Protein AF-A0A1Q9NVV7-F1 (afdb_monomer_lite)

Sequence (115 aa):
MTGDQPNPSATNSPLDIAKTVEAMGAKTITINPMDFNKYRKSLQAFIKDDGVKVIVSKYPCALNIAREIKKEGKTLPLAKINEENCNGCNMCIEPLGCPALTLNKKRLAQIDPTL

pLDDT: mean 89.38, std 7.52, range [54.66, 97.19]

Secondary structure (DSSP, 8-state):
--SS---TTSSSS---HHHHHHHTT-EEEEE-TT-HHHHHHHHHHHHHS-S-EEEEE----HHHHHHHHHHTTPPPPPP---GGG--S--TTTTTT--TTEEE-TTS-EEE-TT-

Foldseek 3Di:
DPPPDDDQCRDPDHDPPQVVVVVVVAAEDEDAVVPVVVVVVVVVVVVPDDDHYYYHHDDDDPVVVQVVCVVVVHHDDDDFDDQVPFPLPCPVCVPVVDPQWDADPVSGIGGNPVD

Structure (mmCIF, N/CA/C/O backbone):
data_AF-A0A1Q9NVV7-F1
#
_entry.id   AF-A0A1Q9NVV7-F1
#
loop_
_atom_site.group_PDB
_atom_site.id
_atom_site.type_symbol
_atom_site.label_atom_id
_atom_site.label_alt_id
_atom_site.label_comp_id
_atom_site.label_asym_id
_atom_site.label_entity_id
_atom_site.label_seq_id
_atom_site.pdbx_PDB_ins_code
_atom_site.Cartn_x
_atom_site.Cartn_y
_atom_site.Cartn_z
_atom_site.occupancy
_atom_site.B_iso_or_equiv
_atom_site.auth_seq_id
_atom_site.auth_comp_id
_atom_site.auth_asym_id
_atom_site.auth_atom_id
_atom_site.pdbx_PDB_model_num
ATOM 1 N N . MET A 1 1 ? -6.017 4.116 -10.559 1.00 54.66 1 MET A N 1
ATOM 2 C CA . MET A 1 1 ? -7.147 3.951 -11.498 1.00 54.66 1 MET A CA 1
ATOM 3 C C . MET A 1 1 ? -7.490 5.213 -12.297 1.00 54.66 1 MET A C 1
ATOM 5 O O . MET A 1 1 ? -8.133 5.066 -13.318 1.00 54.66 1 MET A O 1
ATOM 9 N N . THR A 1 2 ? -7.033 6.420 -11.931 1.00 71.94 2 THR A N 1
ATOM 10 C CA . THR A 1 2 ? -7.312 7.657 -12.705 1.00 71.94 2 THR A CA 1
ATOM 11 C C . THR A 1 2 ? -6.066 8.378 -13.245 1.00 71.94 2 THR A C 1
ATOM 13 O O . THR A 1 2 ? -6.195 9.428 -13.859 1.00 71.94 2 THR A O 1
ATOM 16 N N . GLY A 1 3 ? -4.862 7.828 -13.036 1.00 66.62 3 GLY A N 1
ATOM 17 C CA . GLY A 1 3 ? -3.605 8.416 -13.519 1.00 66.62 3 GLY A CA 1
ATOM 18 C C . GLY A 1 3 ? -3.185 9.664 -12.739 1.00 66.62 3 GLY A C 1
ATOM 19 O O . GLY A 1 3 ? -3.441 10.778 -13.175 1.00 66.62 3 GLY A O 1
ATOM 20 N N . ASP A 1 4 ? -2.525 9.462 -11.592 1.00 75.38 4 ASP A N 1
ATOM 21 C CA . ASP A 1 4 ? -1.879 10.531 -10.806 1.00 75.38 4 ASP A CA 1
ATOM 22 C C . ASP A 1 4 ? -2.787 11.713 -10.410 1.00 75.38 4 ASP A C 1
ATOM 24 O O . ASP A 1 4 ? -2.380 12.870 -10.377 1.00 75.38 4 ASP A O 1
ATOM 28 N N . GLN A 1 5 ? -4.051 11.424 -10.110 1.00 81.81 5 GLN A N 1
ATOM 29 C CA . GLN A 1 5 ? -4.983 12.448 -9.650 1.00 81.81 5 GLN A CA 1
ATOM 30 C C . GLN A 1 5 ? -4.724 12.825 -8.184 1.00 81.81 5 GLN A C 1
ATOM 32 O O . GLN A 1 5 ? -4.335 11.960 -7.384 1.00 81.81 5 GLN A O 1
ATOM 37 N N . PRO A 1 6 ? -4.989 14.087 -7.800 1.00 83.12 6 PRO A N 1
ATOM 38 C CA . PRO A 1 6 ? -4.934 14.498 -6.407 1.00 83.12 6 PRO A CA 1
ATOM 39 C C . PRO A 1 6 ? -5.940 13.698 -5.572 1.00 83.12 6 PRO A C 1
ATOM 41 O O . PRO A 1 6 ? -7.005 13.295 -6.040 1.00 83.12 6 PRO A O 1
ATOM 44 N N . ASN A 1 7 ? -5.589 13.465 -4.312 1.00 87.06 7 ASN A N 1
ATOM 45 C CA . ASN A 1 7 ? -6.418 12.755 -3.341 1.00 87.06 7 ASN A CA 1
ATOM 46 C C . ASN A 1 7 ? -6.521 13.579 -2.044 1.00 87.06 7 ASN A C 1
ATOM 48 O O . ASN A 1 7 ? -5.731 14.507 -1.867 1.00 87.06 7 ASN A O 1
ATOM 52 N N . PRO A 1 8 ? -7.454 13.264 -1.125 1.00 89.81 8 PRO A N 1
ATOM 53 C CA . PRO A 1 8 ? -7.668 14.051 0.095 1.00 89.81 8 PRO A CA 1
ATOM 54 C C . PRO A 1 8 ? -6.428 14.238 0.986 1.00 89.81 8 PRO A C 1
ATOM 56 O O . PRO A 1 8 ? -6.350 15.217 1.724 1.00 89.81 8 PRO A O 1
ATOM 59 N N . SER A 1 9 ? -5.442 13.340 0.905 1.00 86.12 9 SER A N 1
ATOM 60 C CA . SER A 1 9 ? -4.171 13.454 1.636 1.00 86.12 9 SER A CA 1
ATOM 61 C C . SER A 1 9 ? -3.073 14.202 0.868 1.00 86.12 9 SER A C 1
ATOM 63 O O . SER A 1 9 ? -1.985 14.388 1.403 1.00 86.12 9 SER A O 1
ATOM 65 N N . ALA A 1 10 ? -3.339 14.633 -0.365 1.00 84.00 10 ALA A N 1
ATOM 66 C CA . ALA A 1 10 ? -2.407 15.320 -1.257 1.00 84.00 10 ALA A CA 1
ATOM 67 C C . ALA A 1 10 ? -3.006 16.647 -1.774 1.00 84.00 10 ALA A C 1
ATOM 69 O O . ALA A 1 10 ? -3.020 16.910 -2.975 1.00 84.00 10 ALA A O 1
ATOM 70 N N . THR A 1 11 ? -3.531 17.470 -0.859 1.00 84.56 11 THR A N 1
ATOM 71 C CA . THR A 1 11 ? -4.072 18.819 -1.120 1.00 84.56 11 THR A CA 1
ATOM 72 C C . THR A 1 11 ? -3.306 19.882 -0.312 1.00 84.56 11 THR A C 1
ATOM 74 O O . THR A 1 11 ? -2.465 19.541 0.518 1.00 84.56 11 THR A O 1
ATOM 77 N N . ASN A 1 12 ? -3.618 21.174 -0.497 1.00 85.12 12 ASN A N 1
ATOM 78 C CA . ASN A 1 12 ? -3.056 22.276 0.313 1.00 85.12 12 ASN A CA 1
ATOM 79 C C . ASN A 1 12 ? -3.482 22.237 1.795 1.00 85.12 12 ASN A C 1
ATOM 81 O O . ASN A 1 12 ? -2.966 22.987 2.619 1.00 85.12 12 ASN A O 1
ATOM 85 N N . SER A 1 13 ? -4.447 21.389 2.146 1.00 88.19 13 SER A N 1
ATOM 86 C CA . SER A 1 13 ? -4.893 21.150 3.519 1.00 88.19 13 SER A CA 1
ATOM 87 C C . SER A 1 13 ? -5.115 19.645 3.679 1.00 88.19 13 SER A C 1
ATOM 89 O O . SER A 1 13 ? -6.253 19.177 3.594 1.00 88.19 13 SER A O 1
ATOM 91 N N . PRO A 1 14 ? -4.023 18.866 3.801 1.00 90.88 14 PRO A N 1
ATOM 92 C CA . PRO A 1 14 ? -4.079 17.418 3.695 1.00 90.88 14 PRO A CA 1
ATOM 93 C C . PRO A 1 14 ? -4.847 16.810 4.867 1.00 90.88 14 PRO A C 1
ATOM 95 O O . PRO A 1 14 ? -4.598 17.123 6.032 1.00 90.88 14 PRO A O 1
ATOM 98 N N . LEU A 1 15 ? -5.759 15.897 4.543 1.00 93.12 15 LEU A N 1
ATOM 99 C CA . LEU A 1 15 ? -6.507 15.145 5.537 1.00 93.12 15 LEU A CA 1
ATOM 100 C C . LEU A 1 15 ? -5.673 13.969 6.060 1.00 93.12 15 LEU A C 1
ATOM 102 O O . LEU A 1 15 ? -5.166 13.150 5.281 1.00 93.12 15 LEU A O 1
ATOM 106 N N . ASP A 1 16 ? -5.584 13.852 7.384 1.00 94.06 16 ASP A N 1
ATOM 107 C CA . ASP A 1 16 ? -5.074 12.653 8.048 1.00 94.06 16 ASP A CA 1
ATOM 108 C C . ASP A 1 16 ? -6.174 11.590 8.075 1.00 94.06 16 ASP A C 1
ATOM 110 O O . ASP A 1 16 ? -6.992 11.541 8.994 1.00 94.06 16 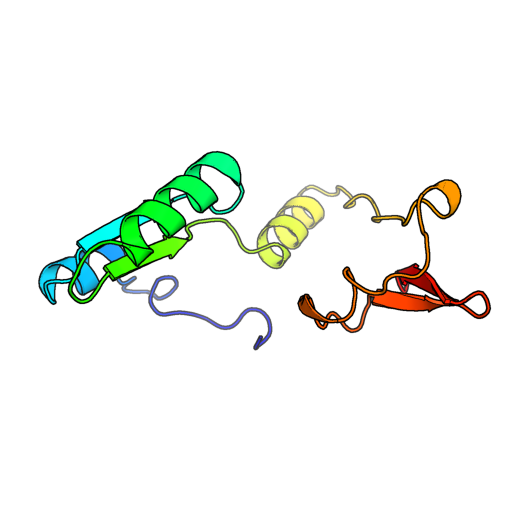ASP A O 1
ATOM 114 N N . ILE A 1 17 ? -6.192 10.747 7.037 1.00 94.94 17 ILE A N 1
ATOM 115 C CA . ILE A 1 17 ? -7.214 9.709 6.855 1.00 94.94 17 ILE A CA 1
ATOM 116 C C . ILE A 1 17 ? -7.343 8.844 8.108 1.00 94.94 17 ILE A C 1
ATOM 118 O O . ILE A 1 17 ? -8.469 8.544 8.491 1.00 94.94 17 ILE A O 1
ATOM 122 N N . ALA A 1 18 ? -6.230 8.474 8.756 1.00 95.56 18 ALA A N 1
ATOM 123 C CA . ALA A 1 18 ? -6.259 7.607 9.930 1.00 95.56 18 ALA A CA 1
ATOM 124 C C . ALA A 1 18 ? -7.018 8.272 11.082 1.00 95.56 18 ALA A C 1
ATOM 126 O O . ALA A 1 18 ? -7.990 7.708 11.576 1.00 95.56 18 ALA A O 1
ATOM 127 N N . LYS A 1 19 ? -6.659 9.513 11.429 1.00 96.38 19 LYS A N 1
ATOM 128 C CA . LYS A 1 19 ? -7.361 10.260 12.484 1.00 96.38 19 LYS A CA 1
ATOM 129 C C . LYS A 1 19 ? -8.823 10.518 12.142 1.00 96.38 19 LYS A C 1
ATOM 131 O O . LYS A 1 19 ? -9.674 10.463 13.025 1.00 96.38 19 LYS A O 1
ATOM 136 N N . THR A 1 20 ? -9.130 10.803 10.876 1.00 95.88 20 THR A N 1
ATOM 137 C CA . THR A 1 20 ? -10.513 11.030 10.442 1.00 95.88 20 THR A CA 1
ATOM 138 C C . THR A 1 20 ? -11.370 9.790 10.661 1.00 95.88 20 THR A C 1
ATOM 140 O O . THR A 1 20 ? -12.441 9.901 11.248 1.00 95.88 20 THR A O 1
ATOM 143 N N . VAL A 1 21 ? -10.912 8.610 10.236 1.00 96.06 21 VAL A N 1
ATOM 144 C CA . VAL A 1 21 ? -11.708 7.385 10.404 1.00 96.06 21 VAL A CA 1
ATOM 145 C C . VAL A 1 21 ? -11.752 6.909 11.859 1.00 96.06 21 VAL A C 1
ATOM 147 O O . VAL A 1 21 ? -12.776 6.383 12.290 1.00 96.06 21 VAL A O 1
ATOM 150 N N . GLU A 1 22 ? -10.697 7.152 12.643 1.00 96.25 22 GLU A N 1
ATOM 151 C CA . GLU A 1 22 ? -10.690 6.901 14.090 1.00 96.25 22 GLU A CA 1
ATOM 152 C C . GLU A 1 22 ? -11.740 7.755 14.804 1.00 96.25 22 GLU A C 1
ATOM 154 O O . GLU A 1 22 ? -12.509 7.235 15.611 1.00 96.25 22 GLU A O 1
ATOM 159 N N . ALA A 1 23 ? -11.846 9.043 14.456 1.00 97.19 23 ALA A N 1
ATOM 160 C CA . ALA A 1 23 ? -12.870 9.938 14.995 1.00 97.19 23 ALA A CA 1
ATOM 161 C C . ALA A 1 23 ? -14.302 9.510 14.618 1.00 97.19 23 ALA A C 1
ATOM 163 O O . ALA A 1 23 ? -15.247 9.827 15.336 1.00 97.19 23 ALA A O 1
ATOM 164 N N . MET A 1 24 ? -14.469 8.760 13.523 1.00 96.88 24 MET A N 1
ATOM 165 C CA . MET A 1 24 ? -15.745 8.152 13.122 1.00 96.88 24 MET A CA 1
ATOM 166 C C . MET A 1 24 ? -16.039 6.824 13.847 1.00 96.88 24 MET A C 1
ATOM 168 O O . MET A 1 24 ? -17.055 6.190 13.569 1.00 96.88 24 MET A O 1
ATOM 172 N N . GLY A 1 25 ? -15.170 6.393 14.767 1.00 95.62 25 GLY A N 1
ATOM 173 C CA . GLY A 1 25 ? -15.338 5.177 15.566 1.00 95.62 25 GLY A CA 1
ATOM 174 C C . GLY A 1 25 ? -14.781 3.909 14.919 1.00 95.62 25 GLY A C 1
ATOM 175 O O . GLY A 1 25 ? -15.036 2.813 15.417 1.00 95.62 25 GLY A O 1
ATOM 176 N N . ALA A 1 26 ? -14.026 4.021 13.822 1.00 96.94 26 ALA A N 1
ATOM 177 C CA . ALA A 1 26 ? -13.439 2.857 13.177 1.00 96.94 26 ALA A CA 1
ATOM 178 C C . ALA A 1 26 ? -12.143 2.418 13.869 1.00 96.94 26 ALA A C 1
ATOM 180 O O . ALA A 1 26 ? -11.230 3.218 14.100 1.00 96.94 26 ALA A O 1
ATOM 181 N N . LYS A 1 27 ? -12.003 1.109 14.103 1.00 96.19 27 LYS A N 1
ATOM 182 C CA . LYS A 1 27 ? -10.719 0.533 14.511 1.00 96.19 27 LYS A CA 1
ATOM 183 C C . LYS A 1 27 ? -9.735 0.655 13.354 1.00 96.19 27 LYS A C 1
ATOM 185 O O . LYS A 1 27 ? -9.949 0.072 12.290 1.00 96.19 27 LYS A O 1
ATOM 190 N N . THR A 1 28 ? -8.653 1.394 13.566 1.00 97.12 28 THR A N 1
ATOM 191 C CA . THR A 1 28 ? -7.773 1.820 12.476 1.00 97.12 28 THR A CA 1
ATOM 192 C C . THR A 1 28 ? -6.330 1.412 12.723 1.00 97.12 28 THR A C 1
ATOM 194 O O . THR A 1 28 ? -5.847 1.393 13.852 1.00 97.12 28 THR A O 1
ATOM 197 N N . ILE A 1 29 ? -5.629 1.049 11.650 1.00 95.94 29 ILE A N 1
ATOM 198 C CA . ILE A 1 29 ? -4.181 0.838 11.664 1.00 95.94 29 ILE A CA 1
ATOM 199 C C . ILE A 1 29 ? -3.563 1.377 10.377 1.00 95.94 29 ILE A C 1
ATOM 201 O O . ILE A 1 29 ? -4.106 1.195 9.288 1.00 95.94 29 ILE A O 1
ATOM 205 N N . THR A 1 30 ? -2.400 2.019 10.491 1.00 96.44 30 THR A N 1
ATOM 206 C CA . THR A 1 30 ? -1.598 2.438 9.334 1.00 96.44 30 THR A CA 1
ATOM 207 C C . THR A 1 30 ? -0.461 1.449 9.108 1.00 96.44 30 THR A C 1
ATOM 209 O O . THR A 1 30 ? 0.312 1.161 10.024 1.00 96.44 30 THR A O 1
ATOM 212 N N . ILE A 1 31 ? -0.348 0.909 7.894 1.00 96.00 31 ILE A N 1
ATOM 213 C CA . ILE A 1 31 ? 0.639 -0.122 7.543 1.00 96.00 31 ILE A CA 1
ATOM 214 C C . ILE A 1 31 ? 1.253 0.197 6.182 1.00 96.00 31 ILE A C 1
ATOM 216 O O . ILE A 1 31 ? 0.563 0.655 5.273 1.00 96.00 31 ILE A O 1
ATOM 220 N N . ASN A 1 32 ? 2.549 -0.083 6.028 1.00 94.81 32 ASN A N 1
ATOM 221 C CA . ASN A 1 32 ? 3.171 -0.144 4.712 1.00 94.81 32 ASN A CA 1
ATOM 222 C C . ASN A 1 32 ? 2.721 -1.439 3.994 1.00 94.81 32 ASN A C 1
ATOM 224 O O . ASN A 1 32 ? 3.100 -2.518 4.453 1.00 94.81 32 ASN A O 1
ATOM 228 N N . PRO A 1 33 ? 1.959 -1.374 2.886 1.00 92.88 33 PRO A N 1
ATOM 229 C CA . PRO A 1 33 ? 1.506 -2.555 2.145 1.00 92.88 33 PRO A CA 1
ATOM 230 C C . PRO A 1 33 ? 2.637 -3.444 1.603 1.00 92.88 33 PRO A C 1
ATOM 232 O O . PRO A 1 33 ? 2.388 -4.611 1.322 1.00 92.88 33 PRO A O 1
ATOM 235 N N . MET A 1 34 ? 3.869 -2.932 1.488 1.00 93.19 34 MET A N 1
ATOM 236 C CA . MET A 1 34 ? 5.029 -3.720 1.048 1.00 93.19 34 MET A CA 1
ATOM 237 C C . MET A 1 34 ? 5.547 -4.687 2.124 1.00 93.19 34 MET A C 1
ATOM 239 O O . MET A 1 34 ? 6.282 -5.620 1.810 1.00 93.19 34 MET A O 1
ATOM 243 N N . ASP A 1 35 ? 5.153 -4.507 3.389 1.00 95.31 35 ASP A N 1
ATOM 244 C CA . ASP A 1 35 ? 5.352 -5.516 4.432 1.00 95.31 35 ASP A CA 1
ATOM 245 C C . ASP A 1 35 ? 4.213 -6.544 4.362 1.00 95.31 35 ASP A C 1
ATOM 247 O O . ASP A 1 35 ? 3.249 -6.510 5.133 1.00 95.31 35 ASP A O 1
ATOM 251 N N . PHE A 1 36 ? 4.311 -7.454 3.388 1.00 94.12 36 PHE A N 1
ATOM 252 C CA . PHE A 1 36 ? 3.263 -8.433 3.085 1.00 94.12 36 PHE A CA 1
ATOM 253 C C . PHE A 1 36 ? 2.878 -9.295 4.292 1.00 94.12 36 PHE A C 1
ATOM 255 O O . PHE A 1 36 ? 1.699 -9.605 4.481 1.00 94.12 36 PHE A O 1
ATOM 262 N N . ASN A 1 37 ? 3.848 -9.657 5.136 1.00 95.00 37 ASN A N 1
ATOM 263 C CA . ASN A 1 37 ? 3.606 -10.478 6.320 1.00 95.00 37 ASN A CA 1
ATOM 264 C C . ASN A 1 37 ? 2.785 -9.714 7.359 1.00 95.00 37 ASN A C 1
ATOM 266 O O . ASN A 1 37 ? 1.759 -10.214 7.834 1.00 95.00 37 ASN A O 1
ATOM 270 N N . LYS A 1 38 ? 3.194 -8.481 7.685 1.00 94.69 38 LYS A N 1
ATOM 271 C CA . LYS A 1 38 ? 2.456 -7.628 8.622 1.00 94.69 38 LYS A CA 1
ATOM 272 C C . LYS A 1 38 ? 1.081 -7.265 8.083 1.00 94.69 38 LYS A C 1
ATOM 274 O O . LYS A 1 38 ? 0.107 -7.301 8.841 1.00 94.69 38 LYS A O 1
ATOM 279 N N . TYR A 1 39 ? 0.985 -6.961 6.791 1.00 95.56 39 TYR A N 1
ATOM 280 C CA . TYR A 1 39 ? -0.275 -6.636 6.137 1.00 95.56 39 TYR A CA 1
ATOM 281 C C . TYR A 1 39 ? -1.251 -7.811 6.212 1.00 95.56 39 TYR A C 1
ATOM 283 O O . TYR A 1 39 ? -2.361 -7.657 6.719 1.00 95.56 39 TYR A O 1
ATOM 291 N N . ARG A 1 40 ? -0.816 -9.015 5.814 1.00 95.19 40 ARG A N 1
ATOM 292 C CA . ARG A 1 40 ? -1.637 -10.233 5.861 1.00 95.19 40 ARG A CA 1
ATOM 293 C C . ARG A 1 40 ? -2.110 -10.545 7.278 1.00 95.19 40 ARG A C 1
ATOM 295 O O . ARG A 1 40 ? -3.289 -10.829 7.475 1.00 95.19 40 ARG A O 1
ATOM 302 N N . LYS A 1 41 ? -1.214 -10.464 8.267 1.00 95.88 41 LYS A N 1
ATOM 303 C CA . LYS A 1 41 ? -1.550 -10.722 9.675 1.00 95.88 41 LYS A CA 1
ATOM 304 C C . LYS A 1 41 ? -2.581 -9.722 10.204 1.00 95.88 41 LYS A C 1
ATOM 306 O O . LYS A 1 41 ? -3.531 -10.116 10.875 1.00 95.88 41 LYS A O 1
ATOM 311 N N . SER A 1 42 ? -2.419 -8.444 9.867 1.00 95.12 42 SER A N 1
ATOM 312 C CA . SER A 1 42 ? -3.336 -7.380 10.293 1.00 95.12 42 SER A CA 1
ATOM 313 C C . SER A 1 42 ? -4.699 -7.512 9.621 1.00 95.12 42 SER A C 1
ATOM 315 O O . SER A 1 42 ? -5.719 -7.430 10.296 1.00 95.12 42 SER A O 1
ATOM 317 N N . LEU A 1 43 ? -4.721 -7.818 8.322 1.00 95.69 43 LEU A N 1
ATOM 318 C CA . LEU A 1 43 ? -5.949 -8.087 7.579 1.00 95.69 43 LEU A CA 1
ATOM 319 C C . LEU A 1 43 ? -6.725 -9.264 8.187 1.00 95.69 43 LEU A C 1
ATOM 321 O O . LEU A 1 43 ? -7.915 -9.141 8.453 1.00 95.69 43 LEU A O 1
ATOM 325 N N . GLN A 1 44 ? -6.052 -10.382 8.477 1.00 95.62 44 GLN A N 1
ATOM 326 C CA . GLN A 1 44 ? -6.681 -11.544 9.115 1.00 95.62 44 GLN A CA 1
ATOM 327 C C . GLN A 1 44 ? -7.237 -11.231 10.508 1.00 95.62 44 GLN A C 1
ATOM 329 O O . GLN A 1 44 ? -8.301 -11.735 10.862 1.00 95.62 44 GLN A O 1
ATOM 334 N N . ALA A 1 45 ? -6.535 -10.414 11.297 1.00 94.44 45 ALA A N 1
ATOM 335 C CA . ALA A 1 45 ? -7.018 -9.983 12.604 1.00 94.44 45 ALA A CA 1
ATOM 336 C C . ALA A 1 45 ? -8.256 -9.080 12.481 1.00 94.44 45 ALA A C 1
ATOM 338 O O . ALA A 1 45 ? -9.227 -9.277 13.202 1.00 94.44 45 ALA A O 1
ATOM 339 N N . PHE A 1 46 ? -8.250 -8.138 11.534 1.00 95.19 46 PHE A N 1
ATOM 340 C CA . PHE A 1 46 ? -9.355 -7.203 11.309 1.00 95.19 46 PHE A CA 1
ATOM 341 C C . PHE A 1 46 ? -10.599 -7.908 10.753 1.00 95.19 46 PHE A C 1
ATOM 343 O O . PHE A 1 46 ? -11.720 -7.563 11.110 1.00 95.19 46 PHE A O 1
ATOM 350 N N . ILE A 1 47 ? -10.446 -8.929 9.911 1.00 95.50 47 ILE A N 1
ATOM 351 C CA . ILE A 1 47 ? -11.600 -9.680 9.390 1.00 95.50 47 ILE A CA 1
ATOM 352 C C . ILE A 1 47 ? -12.380 -10.376 10.516 1.00 95.50 47 ILE A C 1
ATOM 354 O O . ILE A 1 47 ? -13.600 -10.448 10.432 1.00 95.50 47 ILE A O 1
ATOM 358 N N . LYS A 1 48 ? -11.696 -10.855 11.564 1.00 94.94 48 LYS A N 1
ATOM 359 C CA . LYS A 1 48 ? -12.312 -11.586 12.687 1.00 94.94 48 LYS A CA 1
ATOM 360 C C . LYS A 1 48 ? -12.962 -10.698 13.747 1.00 94.94 48 LYS A C 1
ATOM 362 O O . LYS A 1 48 ? -13.667 -11.220 14.598 1.00 94.94 48 LYS A O 1
ATOM 367 N N . ASP A 1 49 ? -12.646 -9.411 13.745 1.00 93.56 49 ASP A N 1
ATOM 368 C CA . ASP A 1 49 ? -13.155 -8.454 14.725 1.00 93.56 49 ASP A CA 1
ATOM 369 C C . ASP A 1 49 ? -14.506 -7.887 14.275 1.00 93.56 49 ASP A C 1
ATOM 371 O O . ASP A 1 49 ? -14.780 -7.842 13.075 1.00 93.56 49 ASP A O 1
ATOM 375 N N . ASP A 1 50 ? -15.332 -7.410 15.194 1.00 94.12 50 ASP A N 1
ATOM 376 C CA . ASP A 1 50 ? -16.630 -6.822 14.855 1.00 94.12 50 ASP A CA 1
ATOM 377 C C . ASP A 1 50 ? -16.517 -5.316 14.550 1.00 94.12 50 ASP A C 1
ATOM 379 O O . ASP A 1 50 ? -15.516 -4.659 14.843 1.00 94.12 50 ASP A O 1
ATOM 383 N N . GLY A 1 51 ? -17.550 -4.753 13.915 1.00 94.62 51 GLY A N 1
ATOM 384 C CA . GLY A 1 51 ? -17.641 -3.318 13.621 1.00 94.62 51 GLY A CA 1
ATOM 385 C C . GLY A 1 51 ? -16.879 -2.847 12.374 1.00 94.62 51 GLY A C 1
ATOM 386 O O . GLY A 1 51 ? -16.409 -3.639 11.553 1.00 94.62 51 GLY A O 1
ATOM 387 N N . VAL A 1 52 ? -16.796 -1.522 12.197 1.00 96.12 52 VAL A N 1
ATOM 388 C CA . VAL A 1 52 ? -16.105 -0.885 11.062 1.00 96.12 52 VAL A CA 1
ATOM 389 C C . VAL A 1 52 ? -14.613 -0.797 11.354 1.00 96.12 52 VAL A C 1
ATOM 391 O O . VAL A 1 52 ? -14.193 -0.289 12.395 1.00 96.12 52 VAL A O 1
ATOM 394 N N . LYS A 1 53 ? -13.796 -1.292 10.424 1.00 96.81 53 LYS A N 1
ATOM 395 C CA . LYS A 1 53 ? -12.345 -1.375 10.594 1.00 96.81 53 LYS A CA 1
ATOM 396 C C . LYS A 1 53 ? -11.646 -0.886 9.336 1.00 96.81 53 LYS A C 1
ATOM 398 O O . LYS A 1 53 ? -12.075 -1.211 8.230 1.00 96.81 53 LYS A O 1
ATOM 403 N N . VAL A 1 54 ? -10.565 -0.132 9.500 1.00 96.62 54 VAL A N 1
ATOM 404 C CA . VAL A 1 54 ? -9.857 0.522 8.394 1.00 96.62 54 VAL A CA 1
ATOM 405 C C . VAL A 1 54 ? -8.364 0.217 8.459 1.00 96.62 54 VAL A C 1
ATOM 407 O O . VAL A 1 54 ? -7.706 0.438 9.472 1.00 96.62 54 VAL A O 1
ATOM 410 N N . ILE A 1 55 ? -7.802 -0.263 7.348 1.00 96.88 55 ILE A N 1
ATOM 411 C CA . ILE A 1 55 ? -6.351 -0.377 7.166 1.00 96.88 55 ILE A CA 1
ATOM 412 C C . ILE A 1 55 ? -5.910 0.726 6.206 1.00 96.88 55 ILE A C 1
ATOM 414 O O . ILE A 1 55 ? -6.181 0.668 5.006 1.00 96.88 55 ILE A O 1
ATOM 418 N N . VAL A 1 56 ? -5.198 1.724 6.723 1.00 95.69 56 VAL A N 1
ATOM 419 C CA . VAL A 1 56 ? -4.609 2.791 5.910 1.00 95.69 56 VAL A CA 1
ATOM 420 C C . VAL A 1 56 ? -3.289 2.286 5.331 1.00 95.69 56 VAL A C 1
ATOM 422 O O . VAL A 1 56 ? -2.279 2.170 6.027 1.00 95.69 56 VAL A O 1
ATOM 425 N N . SER A 1 57 ? -3.305 1.956 4.039 1.00 94.75 57 SER A N 1
ATOM 426 C CA . SER A 1 57 ? -2.134 1.452 3.312 1.00 94.75 57 SER A CA 1
ATOM 427 C C . SER A 1 57 ? -1.261 2.622 2.861 1.00 94.75 57 SER A C 1
ATOM 429 O O . SER A 1 57 ? -1.582 3.298 1.886 1.00 94.75 57 SER A O 1
ATOM 431 N N . LYS A 1 58 ? -0.166 2.888 3.579 1.00 92.25 58 LYS A N 1
ATOM 432 C CA . LYS A 1 58 ? 0.689 4.060 3.345 1.00 92.25 58 LYS A CA 1
ATOM 433 C C . LYS A 1 58 ? 1.995 3.657 2.662 1.00 92.25 58 LYS A C 1
ATOM 435 O O . LYS A 1 58 ? 2.891 3.114 3.302 1.00 92.25 58 LYS A O 1
ATOM 440 N N . TYR A 1 59 ? 2.093 3.939 1.365 1.00 91.94 59 TYR A N 1
ATOM 441 C CA . TYR A 1 59 ? 3.300 3.757 0.553 1.00 91.94 59 TYR A CA 1
ATOM 442 C C . TYR A 1 59 ? 3.287 4.733 -0.636 1.00 91.94 59 TYR A C 1
ATOM 444 O O . TYR A 1 59 ? 2.199 5.056 -1.124 1.00 91.94 59 TYR A O 1
ATOM 452 N N . PRO A 1 60 ? 4.446 5.235 -1.104 1.00 88.25 60 PRO A N 1
ATOM 453 C CA . PRO A 1 60 ? 4.510 6.069 -2.300 1.00 88.25 60 PRO A CA 1
ATOM 454 C C . PRO A 1 60 ? 3.939 5.365 -3.539 1.00 88.25 60 PRO A C 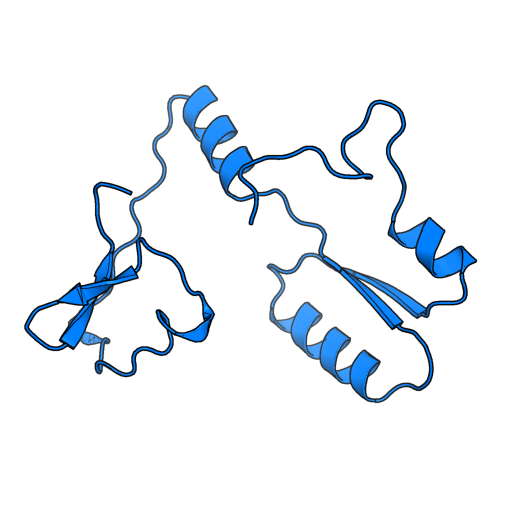1
ATOM 456 O O . PRO A 1 60 ? 4.129 4.171 -3.754 1.00 88.25 60 PRO A O 1
ATOM 459 N N . CYS A 1 61 ? 3.251 6.128 -4.391 1.00 84.56 61 CYS A N 1
ATOM 460 C CA . CYS A 1 61 ? 2.779 5.637 -5.683 1.00 84.56 61 CYS A CA 1
ATOM 461 C C . CYS A 1 61 ? 3.973 5.243 -6.566 1.00 84.56 61 CYS A C 1
ATOM 463 O O . CYS A 1 61 ? 4.925 6.015 -6.683 1.00 84.56 61 CYS A O 1
ATOM 465 N N . ALA A 1 62 ? 3.891 4.101 -7.255 1.00 83.19 62 ALA A N 1
ATOM 466 C CA . ALA A 1 62 ? 4.930 3.652 -8.186 1.00 83.19 62 ALA A CA 1
ATOM 467 C C . ALA A 1 62 ? 5.266 4.707 -9.260 1.00 83.19 62 ALA A C 1
ATOM 469 O O . ALA A 1 62 ? 6.425 4.856 -9.635 1.00 83.19 62 ALA A O 1
ATOM 470 N N . LEU A 1 63 ? 4.277 5.500 -9.694 1.00 82.62 63 LEU A N 1
ATOM 471 C CA . LEU A 1 63 ? 4.485 6.610 -10.633 1.00 82.62 63 LEU A CA 1
ATOM 472 C C . LEU A 1 63 ? 5.354 7.732 -10.046 1.00 82.62 63 LEU A C 1
ATOM 474 O O . LEU A 1 63 ? 6.169 8.310 -10.764 1.00 82.62 63 LEU A O 1
ATOM 478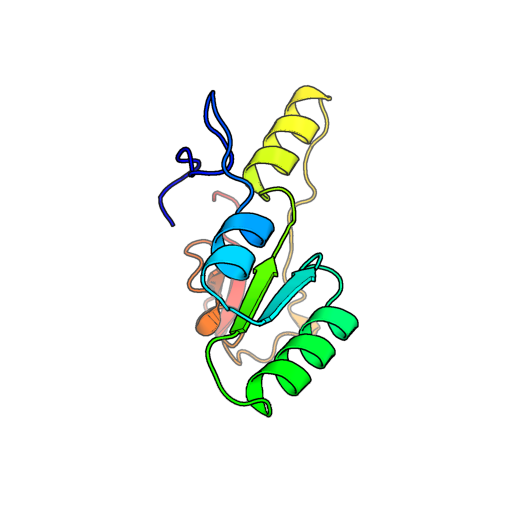 N N . ASN A 1 64 ? 5.214 8.031 -8.752 1.00 85.25 64 ASN A N 1
ATOM 479 C CA . ASN A 1 64 ? 6.036 9.045 -8.088 1.00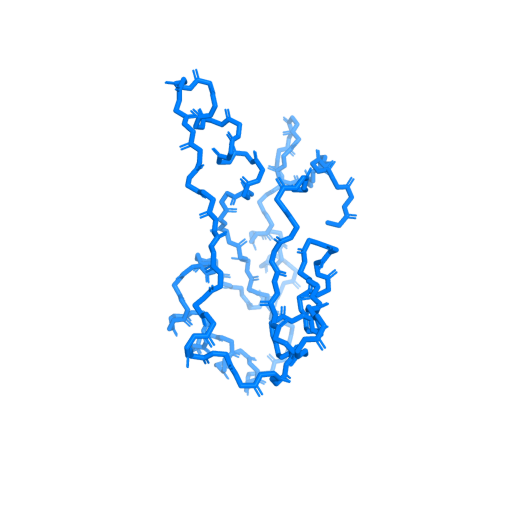 85.25 64 ASN A CA 1
ATOM 480 C C . ASN A 1 64 ? 7.472 8.556 -7.921 1.00 85.25 64 ASN A C 1
ATOM 482 O O . ASN A 1 64 ? 8.391 9.281 -8.287 1.00 85.25 64 ASN A O 1
ATOM 486 N N . ILE A 1 65 ? 7.649 7.300 -7.499 1.00 87.94 65 ILE A N 1
ATOM 487 C CA . ILE A 1 65 ? 8.965 6.647 -7.443 1.00 87.94 65 ILE A CA 1
ATOM 488 C C . ILE A 1 65 ? 9.637 6.709 -8.823 1.00 87.94 65 ILE A C 1
ATOM 490 O O . ILE A 1 65 ? 10.788 7.118 -8.943 1.00 87.94 65 ILE A O 1
ATOM 494 N N . ALA A 1 66 ? 8.907 6.368 -9.890 1.00 85.69 66 ALA A N 1
ATOM 495 C CA . ALA A 1 66 ? 9.434 6.406 -11.250 1.00 85.69 66 ALA A CA 1
ATOM 496 C C . ALA A 1 66 ? 9.872 7.807 -11.691 1.00 85.69 66 ALA A C 1
ATOM 498 O O . ALA A 1 66 ? 10.925 7.966 -12.311 1.00 85.69 66 ALA A O 1
ATOM 499 N N . ARG A 1 67 ? 9.088 8.837 -11.355 1.00 86.12 67 ARG A N 1
ATOM 500 C CA . ARG A 1 67 ? 9.442 10.233 -11.640 1.00 86.12 67 ARG A CA 1
ATOM 501 C C . ARG A 1 67 ? 10.672 10.689 -10.864 1.00 86.12 67 ARG A C 1
ATOM 503 O O . ARG A 1 67 ? 11.500 11.385 -11.442 1.00 86.12 67 ARG A O 1
ATOM 510 N N . GLU A 1 68 ? 10.791 10.324 -9.591 1.00 89.62 68 GLU A N 1
ATOM 511 C CA . GLU A 1 68 ? 11.954 10.658 -8.759 1.00 89.62 68 GLU A CA 1
ATOM 512 C C . GLU A 1 68 ? 13.231 10.018 -9.312 1.00 89.62 68 GLU A C 1
ATOM 514 O O . GLU A 1 68 ? 14.193 10.729 -9.590 1.00 89.62 68 GLU A O 1
ATOM 519 N N . ILE A 1 69 ? 13.199 8.718 -9.619 1.00 89.06 69 ILE A N 1
ATOM 520 C CA . ILE A 1 69 ? 14.324 8.003 -10.244 1.00 89.06 69 ILE A CA 1
ATOM 521 C C . ILE A 1 69 ? 14.733 8.666 -11.568 1.00 89.06 69 ILE A C 1
ATOM 523 O O . ILE A 1 69 ? 15.919 8.884 -11.819 1.00 89.06 69 ILE A O 1
ATOM 527 N N . LYS A 1 70 ? 13.757 9.046 -12.404 1.00 88.06 70 LYS A N 1
ATOM 528 C CA . LYS A 1 70 ? 14.024 9.729 -13.677 1.00 88.06 70 LYS A CA 1
ATOM 529 C C . LYS A 1 70 ? 14.652 11.115 -13.478 1.00 88.06 70 LYS A C 1
ATOM 531 O O . LYS A 1 70 ? 15.531 11.488 -14.250 1.00 88.06 70 LYS A O 1
ATOM 536 N N . LYS A 1 71 ? 14.229 11.876 -12.459 1.00 91.94 71 LYS A N 1
ATOM 537 C CA . LYS A 1 71 ? 14.833 13.177 -12.105 1.00 91.94 71 LYS A CA 1
ATOM 538 C C . LYS A 1 71 ? 16.292 13.036 -11.669 1.00 91.94 71 LYS A C 1
ATOM 540 O O . LYS A 1 71 ? 17.085 13.924 -11.951 1.00 91.94 71 LYS A O 1
ATOM 545 N N . GLU A 1 72 ? 16.650 11.918 -11.042 1.00 93.56 72 GLU A N 1
ATOM 546 C CA . GLU A 1 72 ? 18.036 11.581 -10.692 1.00 93.56 72 GLU A CA 1
ATOM 547 C C . GLU A 1 72 ? 18.879 11.100 -11.891 1.00 93.56 72 GLU A C 1
ATOM 549 O O . GLU A 1 72 ? 20.035 10.719 -11.715 1.00 93.56 72 GLU A O 1
ATOM 554 N N . GLY A 1 73 ? 18.322 11.075 -13.109 1.00 91.62 73 GLY A N 1
ATOM 555 C CA . GLY A 1 73 ? 19.014 10.589 -14.307 1.00 91.62 73 GLY A CA 1
ATOM 556 C C . GLY A 1 73 ? 19.186 9.068 -14.356 1.00 91.62 73 GLY A C 1
ATOM 557 O O . GLY A 1 73 ? 19.945 8.562 -15.181 1.00 91.62 73 GLY A O 1
ATOM 558 N N . LYS A 1 74 ? 18.493 8.325 -13.487 1.00 89.75 74 LYS A N 1
ATOM 559 C CA . LYS A 1 74 ? 18.528 6.861 -13.440 1.00 89.75 74 LYS A CA 1
ATOM 560 C C . LYS A 1 74 ? 17.376 6.270 -14.250 1.00 89.75 74 LYS A C 1
ATOM 562 O O . LYS A 1 74 ? 16.323 6.884 -14.424 1.00 89.75 74 LYS A O 1
ATOM 567 N N . THR A 1 75 ? 17.563 5.042 -14.721 1.00 81.31 75 THR A N 1
ATOM 568 C CA . THR A 1 75 ? 16.514 4.254 -15.371 1.00 81.31 75 THR A CA 1
ATOM 569 C C . THR A 1 75 ? 15.97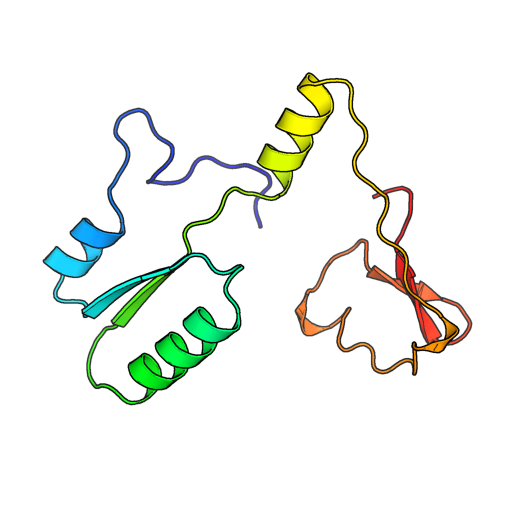9 3.199 -14.411 1.00 81.31 75 THR A C 1
ATOM 571 O O . THR A 1 75 ? 16.724 2.582 -13.649 1.00 81.31 75 THR A O 1
ATOM 574 N N . LEU A 1 76 ? 14.663 2.994 -14.434 1.00 78.06 76 LEU A N 1
ATOM 575 C CA . LEU A 1 76 ? 14.048 1.863 -13.749 1.00 78.06 76 LEU A CA 1
ATOM 576 C C . LEU A 1 76 ? 14.427 0.565 -14.474 1.00 78.06 76 LEU A C 1
ATOM 578 O O . LEU A 1 76 ? 14.382 0.533 -15.708 1.00 78.06 76 LEU A O 1
ATOM 582 N N . PRO A 1 77 ? 14.768 -0.510 -13.746 1.00 75.06 77 PRO A N 1
ATOM 583 C CA . PRO A 1 77 ? 14.939 -1.811 -14.365 1.00 75.06 77 PRO A CA 1
ATOM 584 C C . PRO A 1 77 ? 13.609 -2.261 -14.974 1.00 75.06 77 PRO A C 1
ATOM 586 O O . PRO A 1 77 ? 12.564 -2.215 -14.322 1.00 75.06 77 PRO A O 1
ATOM 589 N N . LEU A 1 78 ? 13.654 -2.718 -16.225 1.00 75.38 78 LEU A N 1
ATOM 590 C CA . LEU A 1 78 ? 12.510 -3.368 -16.850 1.00 75.38 78 LEU A CA 1
ATOM 591 C C . LEU A 1 78 ? 12.259 -4.702 -16.148 1.00 75.38 78 LEU A C 1
ATOM 593 O O . LEU A 1 78 ? 13.156 -5.545 -16.054 1.00 75.38 78 LEU A O 1
ATOM 597 N N . ALA A 1 79 ? 11.033 -4.897 -15.670 1.00 80.81 79 ALA A N 1
ATOM 598 C CA . ALA A 1 79 ? 10.602 -6.199 -15.193 1.00 80.81 79 ALA A CA 1
ATOM 599 C C . ALA A 1 79 ? 10.573 -7.188 -16.369 1.00 80.81 79 ALA A C 1
ATOM 601 O O . ALA A 1 79 ? 10.225 -6.828 -17.494 1.00 80.81 79 ALA A O 1
ATOM 602 N N . LYS A 1 80 ? 10.938 -8.444 -16.107 1.00 84.81 80 LYS A N 1
ATOM 603 C CA . LYS A 1 80 ? 10.851 -9.541 -17.076 1.00 84.81 80 LYS A CA 1
ATOM 604 C C . LYS A 1 80 ? 10.204 -10.747 -16.423 1.00 84.81 80 LYS A C 1
ATOM 606 O O . LYS A 1 80 ? 10.395 -10.995 -15.233 1.00 84.81 80 LYS A O 1
ATOM 611 N N . ILE A 1 81 ? 9.463 -11.503 -17.220 1.00 89.75 81 ILE A N 1
ATOM 612 C CA . ILE A 1 81 ? 8.911 -12.786 -16.798 1.00 89.75 81 ILE A CA 1
ATOM 613 C C . ILE A 1 81 ? 9.971 -13.854 -17.036 1.00 89.75 81 ILE A C 1
ATOM 615 O O . ILE A 1 81 ? 10.576 -13.910 -18.104 1.00 89.75 81 ILE A O 1
ATOM 619 N N . ASN A 1 82 ? 10.205 -14.685 -16.023 1.00 91.06 82 ASN A N 1
ATOM 620 C CA . ASN A 1 82 ? 11.008 -15.884 -16.191 1.00 91.06 82 ASN A CA 1
ATOM 621 C C . ASN A 1 82 ? 10.130 -16.966 -16.839 1.00 91.06 82 ASN A C 1
ATOM 623 O O . ASN A 1 82 ? 9.280 -17.553 -16.167 1.00 91.06 82 ASN A O 1
ATOM 627 N N . GLU A 1 83 ? 10.321 -17.196 -18.139 1.00 89.44 83 GLU A N 1
ATOM 628 C CA . GLU A 1 83 ? 9.546 -18.178 -18.906 1.00 89.44 83 GLU A CA 1
ATOM 629 C C . GLU A 1 83 ? 9.725 -19.611 -18.392 1.00 89.44 83 GLU A C 1
ATOM 631 O O . GLU A 1 83 ? 8.769 -20.377 -18.438 1.00 89.44 83 GLU A O 1
ATOM 636 N N . GLU A 1 84 ? 10.890 -19.961 -17.837 1.00 92.94 84 GLU A N 1
ATOM 637 C CA . GLU A 1 84 ? 11.157 -21.310 -17.312 1.00 92.94 84 GLU A CA 1
ATOM 638 C C . GLU A 1 84 ? 10.261 -21.652 -16.116 1.00 92.94 84 GLU A C 1
ATOM 640 O O . GLU A 1 84 ? 9.876 -22.803 -15.923 1.00 92.94 84 GLU A O 1
ATOM 645 N N . ASN A 1 85 ? 9.875 -20.634 -15.342 1.00 94.12 85 ASN A N 1
ATOM 646 C CA . ASN A 1 85 ? 8.999 -20.781 -14.181 1.00 94.12 85 ASN A CA 1
ATOM 647 C C . ASN A 1 85 ? 7.525 -20.493 -14.509 1.00 94.12 85 ASN A C 1
ATOM 649 O O . ASN A 1 85 ? 6.665 -20.592 -13.631 1.00 94.12 85 ASN A O 1
ATOM 653 N N . CYS A 1 86 ? 7.212 -20.087 -15.742 1.00 93.75 86 CYS A N 1
ATOM 654 C CA . CYS A 1 86 ? 5.853 -19.763 -16.147 1.00 93.75 86 CYS A CA 1
ATOM 655 C C . CYS A 1 86 ? 5.120 -21.030 -16.600 1.00 93.75 86 CYS A C 1
ATOM 657 O O . CYS A 1 86 ? 5.506 -21.676 -17.567 1.00 93.75 86 CYS A O 1
ATOM 659 N N . ASN A 1 87 ? 4.011 -21.352 -15.939 1.00 93.94 87 ASN A N 1
ATOM 660 C CA . ASN A 1 87 ? 3.163 -22.498 -16.279 1.00 93.94 87 ASN A CA 1
ATOM 661 C C . ASN A 1 87 ? 1.855 -22.104 -16.995 1.00 93.94 87 ASN A C 1
ATOM 663 O O . ASN A 1 87 ? 0.970 -22.941 -17.150 1.00 93.94 87 ASN A O 1
ATOM 667 N N . GLY A 1 88 ? 1.700 -20.835 -17.389 1.00 92.19 88 GLY A N 1
ATOM 668 C CA . GLY A 1 88 ? 0.497 -20.351 -18.079 1.00 92.19 88 GLY A CA 1
ATOM 669 C C . GLY A 1 88 ? -0.765 -20.267 -17.207 1.00 92.19 88 GLY A C 1
ATOM 670 O O . GLY A 1 88 ? -1.871 -20.329 -17.734 1.00 92.19 88 GLY A O 1
ATOM 671 N N . CYS A 1 89 ? -0.632 -20.130 -15.880 1.00 92.62 89 CYS A N 1
ATOM 672 C CA . CYS A 1 89 ? -1.778 -20.074 -14.958 1.00 92.62 89 CYS A CA 1
ATOM 673 C C . CYS A 1 89 ? -2.586 -18.765 -14.982 1.00 92.62 89 CYS A C 1
ATOM 675 O O . CYS A 1 89 ? -3.620 -18.690 -14.329 1.00 92.62 89 CYS A O 1
ATOM 677 N N . ASN A 1 90 ? -2.100 -17.718 -15.658 1.00 89.38 90 ASN A N 1
ATOM 678 C CA . ASN A 1 90 ? -2.722 -16.387 -15.778 1.00 89.38 90 ASN A CA 1
ATOM 679 C C . ASN A 1 90 ? -2.986 -15.620 -14.468 1.00 89.38 90 ASN A C 1
ATOM 681 O O . ASN A 1 90 ? -3.506 -14.505 -14.514 1.00 89.38 90 ASN A O 1
ATOM 685 N N . MET A 1 91 ? -2.560 -16.131 -13.310 1.00 90.69 91 MET A N 1
ATOM 686 C CA . MET A 1 91 ? -2.791 -15.490 -12.007 1.00 90.69 91 MET A CA 1
ATOM 687 C C . MET A 1 91 ? -2.136 -14.112 -11.851 1.00 90.69 91 MET A C 1
ATOM 689 O O . MET A 1 91 ? -2.522 -13.349 -10.974 1.00 90.69 91 MET A O 1
ATOM 693 N N . CYS A 1 92 ? -1.123 -13.783 -12.651 1.00 87.50 92 CYS A N 1
ATOM 694 C CA . CYS A 1 92 ? -0.542 -12.441 -12.675 1.00 87.50 92 CYS A CA 1
ATOM 695 C C . CYS A 1 92 ? -1.330 -11.469 -13.566 1.00 87.50 92 CYS A C 1
ATOM 697 O O . CYS A 1 92 ? -1.180 -10.264 -13.415 1.00 87.50 92 CYS A O 1
ATOM 699 N N . ILE A 1 93 ? -2.164 -11.965 -14.479 1.00 89.25 93 ILE A N 1
ATOM 700 C CA . ILE A 1 93 ? -2.912 -11.144 -15.436 1.00 89.25 93 ILE A CA 1
ATOM 701 C C . ILE A 1 93 ? -4.310 -10.858 -14.885 1.00 89.25 93 ILE A C 1
ATOM 703 O O . ILE A 1 93 ? -4.686 -9.697 -14.741 1.00 89.25 93 ILE A O 1
ATOM 707 N N . GLU A 1 94 ? -5.059 -11.902 -14.524 1.00 88.12 94 GLU A N 1
ATOM 708 C CA . GLU A 1 94 ? -6.488 -11.791 -14.191 1.00 88.12 94 GLU A CA 1
ATOM 709 C C . GLU A 1 94 ? -6.782 -10.908 -12.963 1.00 88.12 94 GLU A C 1
ATOM 711 O O . GLU A 1 94 ? -7.643 -10.036 -13.064 1.00 88.12 94 GLU A O 1
ATOM 716 N N . PRO A 1 95 ? -6.079 -11.044 -11.819 1.00 85.69 95 PRO A N 1
ATOM 717 C CA . PRO A 1 95 ? -6.384 -10.258 -10.623 1.00 85.69 95 PRO A CA 1
ATOM 718 C C . PRO A 1 95 ? -5.816 -8.837 -10.678 1.00 85.69 95 PRO A C 1
ATOM 720 O O . PRO A 1 95 ? -6.371 -7.930 -10.063 1.00 85.69 95 PRO A O 1
ATOM 723 N N . LEU A 1 96 ? -4.683 -8.647 -11.365 1.00 82.19 96 LEU A N 1
ATOM 724 C CA . LEU A 1 96 ? -4.018 -7.345 -11.459 1.00 82.19 96 LEU A CA 1
ATOM 725 C C . LEU A 1 96 ? -4.646 -6.458 -12.540 1.00 82.19 96 LEU A C 1
ATOM 727 O O . LEU A 1 96 ? -4.616 -5.237 -12.398 1.00 82.19 96 LEU A O 1
ATOM 731 N N . GLY A 1 97 ? -5.192 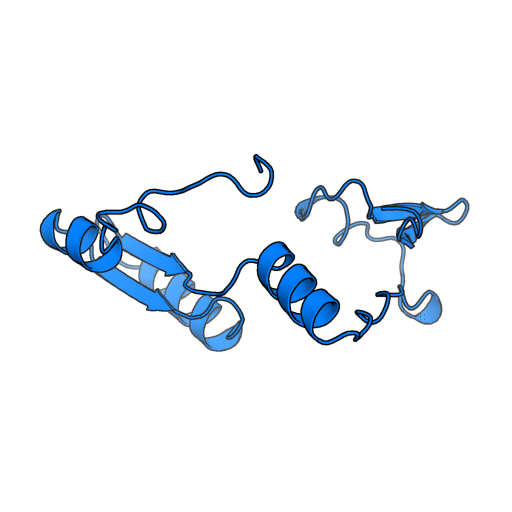-7.046 -13.613 1.00 77.62 97 GLY A N 1
ATOM 732 C CA . GLY A 1 97 ? -5.880 -6.321 -14.687 1.00 77.62 97 GLY A CA 1
ATOM 733 C C . GLY A 1 97 ? -5.004 -5.306 -15.433 1.00 77.62 97 GLY A C 1
ATOM 734 O O . GLY A 1 97 ? -5.521 -4.377 -16.048 1.00 77.62 97 GLY A O 1
ATOM 735 N N . CYS A 1 98 ? -3.677 -5.434 -15.343 1.00 82.56 98 CYS A N 1
ATOM 736 C CA . CYS A 1 98 ? -2.744 -4.498 -15.960 1.00 82.56 98 CYS A CA 1
ATOM 737 C C . CYS A 1 98 ? -2.710 -4.701 -17.485 1.00 82.56 98 CYS A C 1
ATOM 739 O O . CYS A 1 98 ? -2.419 -5.816 -17.919 1.00 82.56 98 CYS A O 1
ATOM 741 N N . PRO A 1 99 ? -2.903 -3.651 -18.307 1.00 82.81 99 PRO A N 1
ATOM 742 C CA . PRO A 1 99 ? -2.855 -3.781 -19.765 1.00 82.81 99 PRO A CA 1
ATOM 743 C C . PRO A 1 99 ? -1.469 -4.179 -20.297 1.00 82.81 99 PRO A C 1
ATOM 745 O O . PRO A 1 99 ? -1.379 -4.748 -21.379 1.00 82.81 99 PRO A O 1
ATOM 748 N N . ALA A 1 100 ? -0.394 -3.928 -19.538 1.00 86.94 100 ALA A N 1
ATOM 749 C CA . ALA A 1 100 ? 0.963 -4.313 -19.927 1.00 86.94 100 ALA A CA 1
ATOM 750 C C . ALA A 1 100 ? 1.248 -5.820 -19.767 1.00 86.94 100 ALA A C 1
ATOM 752 O O . ALA A 1 100 ? 2.238 -6.308 -20.305 1.00 86.94 100 ALA A O 1
ATOM 753 N N . LEU A 1 101 ? 0.414 -6.570 -19.033 1.00 90.19 101 LEU A N 1
ATOM 754 C CA . LEU A 1 101 ? 0.577 -8.014 -18.841 1.00 90.19 101 LEU A CA 1
ATOM 755 C C . LEU A 1 101 ? -0.310 -8.779 -19.829 1.00 90.19 101 LEU A C 1
ATOM 757 O O . LEU A 1 101 ? -1.532 -8.769 -19.714 1.00 90.19 101 LEU A O 1
ATOM 761 N N . THR A 1 102 ? 0.306 -9.465 -20.794 1.00 90.19 102 THR A N 1
ATOM 762 C CA . THR A 1 102 ? -0.403 -10.194 -21.860 1.00 90.19 102 THR A CA 1
ATOM 763 C C . THR A 1 102 ? 0.068 -11.643 -21.972 1.00 90.19 102 THR A C 1
ATOM 765 O O . THR A 1 102 ? 1.022 -12.056 -21.313 1.00 90.19 102 THR A O 1
ATOM 768 N N . LEU A 1 103 ? -0.613 -12.441 -22.797 1.00 90.69 103 LEU A N 1
ATOM 769 C CA . LEU A 1 103 ? -0.196 -13.804 -23.125 1.00 90.69 103 LEU A CA 1
ATOM 770 C C . LEU A 1 103 ? 0.477 -13.846 -24.491 1.00 90.69 103 LEU A C 1
ATOM 772 O O . LEU A 1 103 ? -0.044 -13.315 -25.471 1.00 90.69 103 LEU A O 1
ATOM 776 N N . ASN A 1 104 ? 1.617 -14.528 -24.559 1.00 89.69 104 ASN A N 1
ATOM 777 C CA . ASN A 1 104 ? 2.285 -14.820 -25.818 1.00 89.69 104 ASN A CA 1
ATOM 778 C C . ASN A 1 104 ? 1.593 -15.983 -26.562 1.00 89.69 104 ASN A C 1
ATOM 780 O O . ASN A 1 104 ? 0.673 -16.633 -26.057 1.00 89.69 104 ASN A O 1
ATOM 784 N N . LYS A 1 105 ? 2.078 -16.310 -27.768 1.00 89.88 105 LYS A N 1
ATOM 785 C CA . LYS A 1 105 ? 1.527 -17.403 -28.597 1.00 89.88 105 LYS A CA 1
ATOM 786 C C . LYS A 1 105 ? 1.589 -18.788 -27.933 1.00 89.88 105 LYS A C 1
ATOM 788 O O . LYS A 1 105 ? 0.799 -19.657 -28.284 1.00 89.88 105 LYS A O 1
ATOM 793 N N . LYS A 1 106 ? 2.505 -18.998 -26.981 1.00 90.31 106 LYS A N 1
ATOM 794 C CA . LYS A 1 106 ? 2.649 -20.239 -26.199 1.00 90.31 106 LYS A CA 1
ATOM 795 C C . LYS A 1 106 ? 1.779 -20.245 -24.933 1.00 90.31 106 LYS A C 1
ATOM 797 O O . LYS A 1 106 ? 1.894 -21.165 -24.133 1.00 90.31 106 LYS A O 1
ATOM 802 N N . ARG A 1 107 ? 0.923 -19.230 -24.744 1.00 90.06 107 ARG A N 1
ATOM 803 C CA . ARG A 1 107 ? 0.127 -18.994 -23.526 1.00 90.06 107 ARG A CA 1
ATOM 804 C C . ARG A 1 107 ? 0.973 -18.807 -22.262 1.00 90.06 107 ARG A C 1
ATOM 806 O O . ARG A 1 107 ? 0.498 -19.064 -21.161 1.00 90.06 107 ARG A O 1
ATOM 813 N N . LEU A 1 108 ? 2.209 -18.336 -22.417 1.00 93.19 108 LEU A N 1
ATOM 814 C CA . LEU A 1 108 ? 3.031 -17.869 -21.305 1.00 93.19 108 LEU A CA 1
ATOM 815 C C . LEU A 1 108 ? 2.841 -16.364 -21.141 1.00 93.19 108 LEU A C 1
ATOM 817 O O . LEU A 1 108 ? 2.596 -15.648 -22.116 1.00 93.19 108 LEU A O 1
ATOM 821 N N . ALA A 1 109 ? 2.943 -15.887 -19.907 1.00 93.62 109 ALA A N 1
ATOM 822 C CA . ALA A 1 109 ? 2.809 -14.470 -19.619 1.00 93.62 109 ALA A CA 1
ATOM 823 C C . ALA A 1 109 ? 4.009 -13.688 -20.194 1.00 93.62 109 ALA A C 1
ATOM 825 O O . ALA A 1 109 ? 5.150 -14.140 -20.120 1.00 93.62 109 ALA A O 1
ATOM 826 N N . GLN A 1 110 ? 3.747 -12.507 -20.751 1.00 91.81 110 GLN A N 1
ATOM 827 C CA . GLN A 1 110 ? 4.742 -11.567 -21.272 1.00 91.81 110 GLN A CA 1
ATOM 828 C C . GLN A 1 110 ? 4.398 -10.133 -20.830 1.00 91.81 110 GLN A C 1
ATOM 830 O O . GLN A 1 110 ? 3.238 -9.828 -20.539 1.00 91.81 110 GLN A O 1
ATOM 835 N N . ILE A 1 111 ? 5.405 -9.259 -20.784 1.00 90.38 111 ILE A N 1
ATOM 836 C CA . ILE A 1 111 ? 5.247 -7.831 -20.476 1.00 90.38 111 ILE A CA 1
ATOM 837 C C . ILE A 1 111 ? 5.437 -7.048 -21.775 1.00 90.38 111 ILE A C 1
ATOM 839 O O . ILE A 1 111 ? 6.444 -7.253 -22.453 1.00 90.38 111 ILE A O 1
ATOM 843 N N . ASP A 1 112 ? 4.482 -6.185 -22.124 1.00 84.12 112 ASP A N 1
ATOM 844 C CA . ASP A 1 112 ? 4.620 -5.264 -23.256 1.00 84.12 112 ASP A CA 1
ATOM 845 C C . ASP A 1 112 ? 5.737 -4.248 -22.954 1.00 84.12 112 ASP A C 1
ATOM 847 O O . ASP A 1 112 ? 5.610 -3.485 -21.999 1.00 84.12 112 ASP A O 1
ATOM 851 N N . PRO A 1 113 ? 6.841 -4.226 -23.724 1.00 75.75 113 PRO A N 1
ATOM 852 C CA . PRO A 1 113 ? 7.967 -3.334 -23.461 1.00 75.75 113 PRO A CA 1
ATOM 853 C C . PRO A 1 113 ? 7.700 -1.874 -23.863 1.00 75.75 113 PRO A C 1
ATOM 855 O O . PRO A 1 113 ? 8.565 -1.026 -23.646 1.00 75.75 113 PRO A O 1
ATOM 858 N N . THR A 1 114 ? 6.564 -1.585 -24.505 1.00 74.25 114 THR A N 1
ATOM 859 C CA . THR A 1 114 ? 6.179 -0.237 -24.949 1.00 74.25 114 THR A CA 1
ATOM 860 C C . THR A 1 114 ? 5.281 0.504 -23.954 1.00 74.25 114 THR A C 1
ATOM 862 O O . THR A 1 114 ? 5.088 1.712 -24.113 1.00 74.25 114 THR A O 1
ATOM 865 N N . LEU A 1 115 ? 4.770 -0.195 -22.931 1.00 62.81 115 LEU A N 1
ATOM 866 C CA . LEU A 1 115 ? 3.935 0.326 -21.840 1.00 62.81 115 LEU A CA 1
ATOM 867 C C . LEU A 1 115 ? 4.722 0.420 -20.526 1.00 62.81 115 LEU A C 1
ATOM 869 O O . LEU A 1 115 ? 4.463 1.387 -19.773 1.00 62.81 115 LEU A O 1
#

Radius of gyration: 18.68 Å; chains: 1; bounding box: 37×45×44 Å